Protein AF-A0A183PLY2-F1 (afdb_monomer_lite)

pLDDT: mean 91.71, std 5.49, range [69.56, 98.25]

Foldseek 3Di:
DQPDDDPDNVDGDDDPPPVVVVQVVVCVVVVHHDDDPVVLVVQVVVCVVVVHDRDDDPDDD

Secondary structure (DSSP, 8-state):
-TTSPPSSTTS----TTHHHHHHHHHHHHHTS----HHHHHHHHHHHHHHT-PPPPP----

InterPro domains:
  IPR003767 Malate/L-lactate dehydrogenase-like [PTHR11091] (1-58)
  IPR036111 Malate/L-sulfolactate/L-lactate dehydrogenase-like superfamily [SSF89733] (1-56)

Sequence (61 aa):
MRNLPPVDNQKPVVVPGDFEREHMTECDELGGIPYPPVLIESLNRLADQLKVDKMKIIKIL

Structure (mmCIF, N/CA/C/O backbone):
data_AF-A0A183PLY2-F1
#
_entry.id   AF-A0A183PLY2-F1
#
loop_
_atom_site.group_PDB
_atom_site.id
_atom_site.type_symbol
_atom_site.label_atom_id
_atom_site.label_alt_id
_atom_site.label_comp_i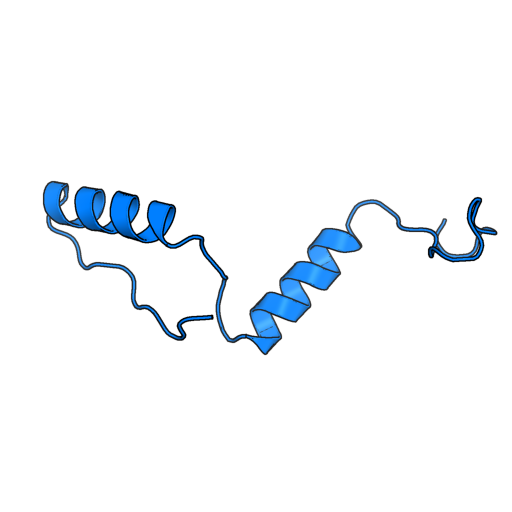d
_atom_site.label_asym_id
_atom_site.label_entity_id
_atom_site.label_seq_id
_atom_site.pdbx_PDB_ins_code
_atom_site.Cartn_x
_atom_site.Cartn_y
_atom_site.Cartn_z
_atom_site.occupancy
_atom_site.B_iso_or_equiv
_atom_site.auth_seq_id
_atom_site.auth_comp_id
_atom_site.auth_asym_id
_atom_site.auth_atom_id
_atom_site.pdbx_PDB_model_num
ATOM 1 N N . MET A 1 1 ? 9.251 6.278 -28.268 1.00 75.25 1 MET A N 1
ATOM 2 C CA . MET A 1 1 ? 10.473 6.165 -27.440 1.00 75.25 1 MET A CA 1
ATOM 3 C C . MET A 1 1 ? 10.785 4.732 -27.012 1.00 75.25 1 MET A C 1
ATOM 5 O O . MET A 1 1 ? 11.954 4.396 -27.033 1.00 75.25 1 MET A O 1
ATOM 9 N N . ARG A 1 2 ? 9.793 3.870 -26.730 1.00 80.19 2 ARG A N 1
ATOM 10 C CA . ARG A 1 2 ? 10.016 2.465 -26.313 1.00 80.19 2 ARG A CA 1
ATOM 11 C C . ARG A 1 2 ? 10.843 1.590 -27.281 1.00 80.19 2 ARG A C 1
ATOM 13 O O . ARG A 1 2 ? 11.467 0.643 -26.84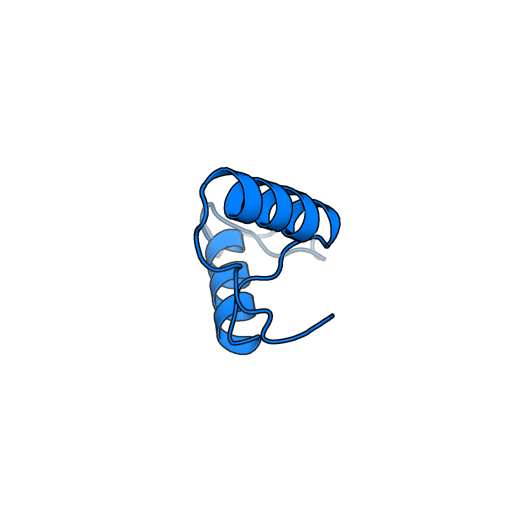0 1.00 80.19 2 ARG A O 1
ATOM 20 N N . ASN A 1 3 ? 10.890 1.923 -28.576 1.00 82.62 3 ASN A N 1
ATOM 21 C CA . ASN A 1 3 ? 11.597 1.137 -29.606 1.00 82.62 3 ASN A CA 1
ATOM 22 C C . ASN A 1 3 ? 13.045 1.606 -29.870 1.00 82.62 3 ASN A C 1
ATOM 24 O O . ASN A 1 3 ? 13.617 1.272 -30.904 1.00 82.62 3 ASN A O 1
ATOM 28 N N . LEU A 1 4 ? 13.610 2.451 -29.003 1.00 87.62 4 LEU A N 1
ATOM 29 C CA . LEU A 1 4 ? 15.009 2.875 -29.102 1.00 87.62 4 LEU A CA 1
ATOM 30 C C . LEU A 1 4 ? 15.930 1.825 -28.460 1.00 87.62 4 LEU A C 1
ATOM 32 O O . LEU A 1 4 ? 15.482 1.095 -27.576 1.00 87.62 4 LEU A O 1
ATOM 36 N N . PRO A 1 5 ? 17.207 1.739 -28.873 1.00 87.12 5 PRO A N 1
ATOM 37 C CA . PRO A 1 5 ? 18.159 0.859 -28.209 1.00 87.12 5 PRO A CA 1
ATOM 38 C C . PRO A 1 5 ? 18.348 1.290 -26.743 1.00 87.12 5 PRO A C 1
ATOM 40 O O . PRO A 1 5 ? 18.520 2.487 -26.483 1.00 87.12 5 PRO A O 1
ATOM 43 N N . PRO A 1 6 ? 18.313 0.351 -25.782 1.00 88.62 6 PRO A N 1
ATOM 44 C CA . PRO A 1 6 ? 18.602 0.666 -24.393 1.00 88.62 6 PRO A CA 1
ATOM 45 C C . PRO A 1 6 ? 20.093 0.966 -24.206 1.00 88.62 6 PRO A C 1
ATOM 47 O O . PRO A 1 6 ? 20.948 0.433 -24.909 1.00 88.62 6 PRO A O 1
ATOM 50 N N . VAL A 1 7 ? 20.408 1.826 -23.236 1.00 89.31 7 VAL A N 1
ATOM 51 C CA . VAL A 1 7 ? 21.801 2.119 -22.846 1.00 89.31 7 VAL A CA 1
ATOM 52 C C . VAL A 1 7 ? 22.429 0.923 -22.122 1.00 89.31 7 VAL A C 1
ATOM 54 O O . VAL A 1 7 ? 23.616 0.655 -22.276 1.00 89.31 7 VAL A O 1
ATOM 57 N N . ASP A 1 8 ? 21.621 0.197 -21.350 1.00 89.81 8 ASP A N 1
ATOM 58 C CA . ASP A 1 8 ? 21.989 -1.044 -20.676 1.00 89.81 8 ASP A CA 1
ATOM 59 C C . ASP A 1 8 ? 21.211 -2.197 -21.317 1.00 89.81 8 ASP A C 1
ATOM 61 O O . ASP A 1 8 ? 19.988 -2.250 -21.216 1.00 89.81 8 ASP A O 1
ATOM 65 N N . ASN A 1 9 ? 21.910 -3.137 -21.955 1.00 86.94 9 ASN A N 1
ATOM 66 C CA . ASN A 1 9 ? 21.289 -4.275 -22.641 1.00 86.94 9 ASN A CA 1
ATOM 67 C C . ASN A 1 9 ? 20.513 -5.214 -21.700 1.00 86.94 9 ASN A C 1
ATOM 69 O O . ASN A 1 9 ? 19.768 -6.066 -22.182 1.00 86.94 9 ASN A O 1
ATOM 73 N N . GLN A 1 10 ? 20.684 -5.088 -20.380 1.00 90.31 10 GLN A N 1
ATOM 74 C CA . GLN A 1 10 ? 19.933 -5.867 -19.392 1.00 90.31 10 GLN A CA 1
ATOM 75 C C . GLN A 1 10 ? 18.597 -5.221 -19.002 1.00 90.31 10 GLN A C 1
ATOM 77 O O . GLN A 1 10 ? 17.803 -5.856 -18.309 1.00 90.31 10 GLN A O 1
ATOM 82 N N . LYS A 1 11 ? 18.337 -3.971 -19.410 1.00 85.62 11 LYS A N 1
ATOM 83 C CA . LYS A 1 11 ? 17.152 -3.210 -18.991 1.00 85.62 11 LYS A CA 1
ATOM 84 C C . LYS A 1 11 ? 16.383 -2.671 -20.198 1.00 85.62 11 LYS A C 1
ATOM 86 O O . LYS A 1 11 ? 16.994 -2.146 -21.127 1.00 85.62 11 LYS A O 1
ATOM 91 N N . PRO A 1 12 ? 15.044 -2.754 -20.202 1.00 87.12 12 PRO A N 1
ATOM 92 C CA . PRO A 1 12 ? 14.249 -2.192 -21.284 1.00 87.12 12 PRO A CA 1
ATOM 93 C C . PRO A 1 12 ? 14.256 -0.658 -21.245 1.00 87.12 12 PRO A C 1
ATOM 95 O O . PRO A 1 12 ? 14.468 -0.037 -20.201 1.00 87.12 12 PRO A O 1
ATOM 98 N N . VAL A 1 13 ? 13.970 -0.029 -22.389 1.00 89.19 13 VAL A N 1
ATOM 99 C CA . VAL A 1 13 ? 13.675 1.408 -22.427 1.00 89.19 13 VAL A CA 1
ATOM 100 C C . VAL A 1 13 ? 12.287 1.636 -21.844 1.00 89.19 13 VAL A C 1
ATOM 102 O O . VAL A 1 13 ? 11.278 1.339 -22.481 1.00 89.19 13 VAL A O 1
ATOM 105 N N . VAL A 1 14 ? 12.253 2.206 -20.646 1.00 91.06 14 VAL A N 1
ATOM 106 C CA . VAL A 1 14 ? 11.024 2.630 -19.974 1.00 91.06 14 VAL A CA 1
ATOM 107 C C . VAL A 1 14 ? 10.683 4.067 -20.353 1.00 91.06 14 VAL A C 1
ATOM 109 O O . VAL A 1 14 ? 11.570 4.911 -20.514 1.00 91.06 14 VAL A O 1
ATOM 112 N N . VAL A 1 15 ? 9.394 4.364 -20.505 1.00 90.19 15 VAL A N 1
ATOM 113 C CA . VAL A 1 15 ? 8.913 5.747 -20.633 1.00 90.19 15 VAL A CA 1
ATOM 114 C C . VAL A 1 15 ? 8.029 6.112 -19.439 1.00 90.19 15 VAL A C 1
ATOM 116 O O . VAL A 1 15 ? 7.508 5.214 -18.774 1.00 90.19 15 VAL A O 1
ATOM 119 N N . P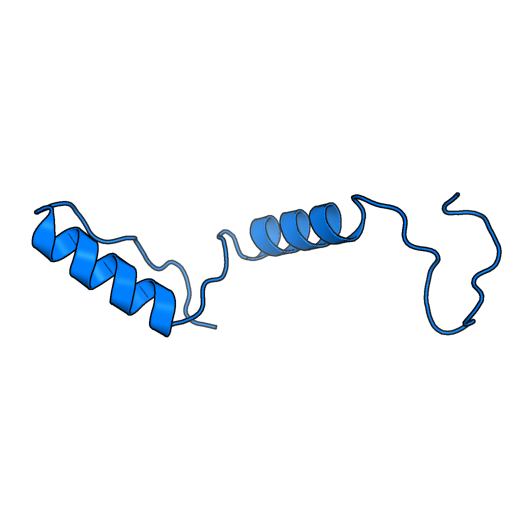RO A 1 16 ? 7.822 7.414 -19.162 1.00 91.25 16 PRO A N 1
ATOM 120 C CA . PRO A 1 16 ? 6.920 7.833 -18.093 1.00 91.25 16 PRO A CA 1
ATOM 121 C C . PRO A 1 16 ? 5.544 7.163 -18.229 1.00 91.25 16 PRO A C 1
ATOM 123 O O . PRO A 1 16 ? 4.957 7.181 -19.317 1.00 91.25 16 PRO A O 1
ATOM 126 N N . GLY A 1 17 ? 5.049 6.555 -17.148 1.00 91.00 17 GLY A N 1
ATOM 127 C CA . GLY A 1 17 ? 3.789 5.808 -17.121 1.00 91.00 17 GLY A CA 1
ATOM 128 C C . GLY A 1 17 ? 3.915 4.284 -17.242 1.00 91.00 17 GLY A C 1
ATOM 129 O O . GLY A 1 17 ? 2.924 3.595 -17.005 1.00 91.00 17 GLY A O 1
ATOM 130 N N . ASP A 1 18 ? 5.074 3.734 -17.633 1.00 92.50 18 ASP A N 1
ATOM 131 C CA . ASP A 1 18 ? 5.239 2.272 -17.732 1.00 92.50 18 ASP A CA 1
ATOM 132 C C . ASP A 1 18 ? 5.256 1.608 -16.347 1.00 92.50 18 ASP A C 1
ATOM 134 O O . ASP A 1 18 ? 4.529 0.640 -16.138 1.00 92.50 18 ASP A O 1
ATOM 138 N N . PHE A 1 19 ? 5.982 2.178 -15.381 1.00 92.56 19 PHE A N 1
ATOM 139 C CA . PHE A 1 19 ? 6.020 1.663 -14.007 1.00 92.56 19 PHE A CA 1
ATOM 140 C C . PHE A 1 19 ? 4.653 1.723 -13.327 1.00 92.56 19 PHE A C 1
ATOM 142 O O . PHE A 1 19 ? 4.250 0.781 -12.650 1.00 92.56 19 PHE A O 1
ATOM 149 N N . GLU A 1 20 ? 3.903 2.804 -13.533 1.00 94.00 20 GLU A N 1
ATOM 150 C CA . GLU A 1 20 ? 2.554 2.931 -12.990 1.00 94.00 20 GLU A CA 1
ATOM 151 C C . GLU A 1 20 ? 1.606 1.896 -13.607 1.00 94.00 20 GLU A C 1
ATOM 153 O O . GLU A 1 20 ? 0.762 1.345 -12.905 1.00 94.00 20 GLU A O 1
ATOM 158 N N . ARG A 1 21 ? 1.753 1.586 -14.904 1.00 93.94 21 ARG A N 1
ATOM 159 C CA . ARG A 1 21 ? 0.963 0.535 -15.564 1.00 93.94 21 ARG A CA 1
ATOM 160 C C . ARG A 1 21 ? 1.298 -0.854 -15.029 1.00 93.94 21 ARG A C 1
ATOM 162 O O . ARG A 1 21 ? 0.378 -1.639 -14.798 1.00 93.94 21 ARG A O 1
ATOM 169 N N . GLU A 1 22 ? 2.579 -1.153 -14.848 1.00 94.12 22 GLU A N 1
ATOM 170 C CA . GLU A 1 22 ? 3.022 -2.410 -14.240 1.00 94.12 22 GLU A CA 1
ATOM 171 C C . GLU A 1 22 ? 2.461 -2.546 -12.822 1.00 94.12 22 GLU A C 1
ATOM 173 O O . GLU A 1 22 ? 1.847 -3.561 -12.506 1.00 94.12 22 GLU A O 1
ATOM 178 N N . HIS A 1 23 ? 2.552 -1.491 -12.009 1.00 94.06 23 HIS A N 1
ATOM 179 C CA . HIS A 1 23 ? 2.030 -1.510 -10.646 1.00 94.06 23 HIS A CA 1
ATOM 180 C C . HIS A 1 23 ? 0.498 -1.628 -10.581 1.00 94.06 23 HIS A C 1
ATOM 182 O O . HIS A 1 23 ? -0.029 -2.331 -9.722 1.00 94.06 23 HIS A O 1
ATOM 188 N N . MET A 1 24 ? -0.241 -0.984 -11.495 1.00 94.94 24 MET A N 1
ATOM 189 C CA . MET A 1 24 ? -1.694 -1.185 -11.603 1.00 94.94 24 MET A CA 1
ATOM 190 C C . MET A 1 24 ? -2.032 -2.642 -11.933 1.00 94.94 24 MET A C 1
ATOM 192 O O . MET A 1 24 ? -2.932 -3.204 -11.320 1.00 94.94 24 MET A O 1
ATOM 196 N N . THR A 1 25 ? -1.273 -3.264 -12.840 1.00 95.62 25 THR A N 1
ATOM 197 C CA . THR A 1 25 ? -1.461 -4.677 -13.206 1.00 95.62 25 THR A CA 1
ATOM 198 C C . THR A 1 25 ? -1.189 -5.591 -12.010 1.00 95.62 25 THR A C 1
ATOM 200 O O . THR A 1 25 ? -1.990 -6.470 -11.717 1.00 95.62 25 THR A O 1
ATOM 203 N N . GLU A 1 26 ? -0.110 -5.337 -11.265 1.00 93.88 26 GLU A N 1
ATOM 204 C CA . GLU A 1 26 ? 0.195 -6.045 -10.016 1.00 93.88 26 GLU A CA 1
ATOM 205 C C . GLU A 1 26 ? -0.946 -5.910 -8.991 1.00 93.88 26 GLU A C 1
ATOM 207 O O . GLU A 1 26 ? -1.374 -6.901 -8.402 1.00 93.88 26 GLU A O 1
ATOM 212 N N . CYS A 1 27 ? -1.478 -4.700 -8.788 1.00 93.12 27 CYS A N 1
ATOM 213 C CA . CYS A 1 27 ? -2.599 -4.474 -7.869 1.00 93.12 27 CYS A CA 1
ATOM 214 C C . CYS A 1 27 ? -3.873 -5.211 -8.311 1.00 93.12 27 CYS A C 1
ATOM 216 O O . CYS A 1 27 ? -4.579 -5.777 -7.468 1.00 93.12 27 CYS A O 1
ATOM 218 N N . ASP A 1 28 ? -4.158 -5.224 -9.616 1.00 94.12 28 ASP A N 1
ATOM 219 C CA . ASP A 1 28 ? -5.285 -5.961 -10.190 1.00 94.12 28 ASP A CA 1
ATOM 220 C C . ASP A 1 28 ? -5.125 -7.475 -9.961 1.00 94.12 28 ASP A C 1
ATOM 222 O O . ASP A 1 28 ? -6.073 -8.144 -9.542 1.00 94.12 28 ASP A O 1
ATOM 226 N N . GLU A 1 29 ? -3.916 -8.015 -10.151 1.00 93.38 29 GLU A N 1
ATOM 227 C CA . GLU A 1 29 ? -3.588 -9.430 -9.917 1.00 93.38 29 GLU A CA 1
ATOM 228 C C . GLU A 1 29 ? -3.641 -9.823 -8.433 1.00 93.38 29 GLU A C 1
ATOM 230 O O . GLU A 1 29 ? -4.098 -10.917 -8.086 1.00 93.38 29 GLU A O 1
ATOM 235 N N . LEU A 1 30 ? -3.208 -8.934 -7.536 1.00 91.62 30 LEU A N 1
ATOM 236 C CA . LEU A 1 30 ? -3.302 -9.129 -6.087 1.00 91.62 30 LEU A CA 1
ATOM 237 C C . LEU A 1 30 ? -4.746 -9.031 -5.569 1.00 91.62 30 LEU A C 1
ATOM 239 O O . LEU A 1 30 ? -5.023 -9.480 -4.452 1.00 91.62 30 LEU A O 1
AT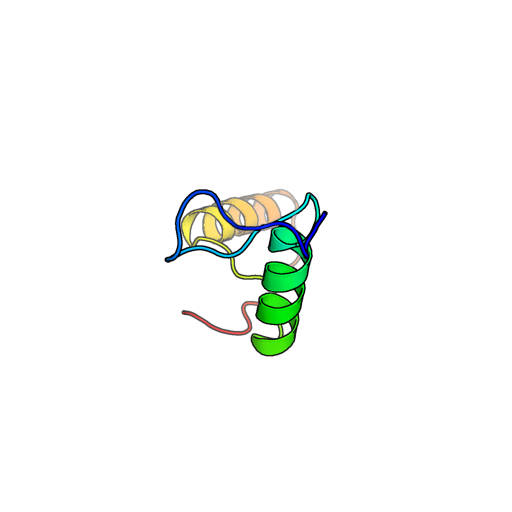OM 243 N N . GLY A 1 31 ? -5.660 -8.454 -6.358 1.00 91.44 31 GLY A N 1
ATOM 244 C CA . GLY A 1 31 ? -7.038 -8.170 -5.954 1.00 91.44 31 GLY A CA 1
ATOM 245 C C . GLY A 1 31 ? -7.136 -7.063 -4.899 1.00 91.44 31 GLY A C 1
ATOM 246 O O . GLY A 1 31 ? -8.102 -7.021 -4.132 1.00 91.44 31 GLY A O 1
ATOM 247 N N . GLY A 1 32 ? -6.124 -6.198 -4.815 1.00 91.81 32 GLY A N 1
ATOM 248 C CA . GLY A 1 32 ? -6.018 -5.143 -3.813 1.00 91.81 32 GLY A CA 1
ATOM 249 C C . GLY A 1 32 ? -4.682 -4.403 -3.873 1.00 91.81 32 GLY A C 1
ATOM 250 O O . GLY A 1 32 ? -3.739 -4.835 -4.527 1.00 91.81 32 GLY A O 1
ATOM 251 N N . ILE A 1 33 ? -4.601 -3.280 -3.159 1.00 92.50 33 ILE A N 1
ATOM 252 C CA . ILE A 1 33 ? -3.405 -2.431 -3.128 1.00 92.50 33 ILE A CA 1
ATOM 253 C C . ILE A 1 33 ? -2.534 -2.826 -1.927 1.00 92.50 33 ILE A C 1
ATOM 255 O O . ILE A 1 33 ? -3.033 -2.819 -0.794 1.00 92.50 33 ILE A O 1
ATOM 259 N N . PRO A 1 34 ? -1.246 -3.154 -2.130 1.00 92.94 34 PRO A N 1
ATOM 260 C CA . PRO A 1 34 ? -0.351 -3.488 -1.035 1.00 92.94 34 PRO A CA 1
ATOM 261 C C . PRO A 1 34 ? 0.015 -2.236 -0.232 1.00 92.94 34 PRO A C 1
ATOM 263 O O . PRO A 1 34 ? 0.413 -1.208 -0.779 1.00 92.94 34 PRO A O 1
ATOM 266 N N . TYR A 1 35 ? -0.065 -2.343 1.094 1.00 93.19 35 TYR A N 1
ATOM 267 C CA . TYR A 1 35 ? 0.380 -1.301 2.013 1.00 93.19 35 TYR A CA 1
ATOM 268 C C . TYR A 1 35 ? 1.339 -1.866 3.063 1.00 93.19 35 TYR A C 1
ATOM 270 O O . TYR A 1 35 ? 1.119 -2.972 3.562 1.00 93.19 35 TYR A O 1
ATOM 278 N N . PRO A 1 36 ? 2.368 -1.101 3.468 1.00 92.94 36 PRO A N 1
ATOM 279 C CA . PRO A 1 36 ? 3.226 -1.483 4.582 1.00 92.94 36 PRO A CA 1
ATOM 280 C C . PRO A 1 36 ? 2.433 -1.633 5.896 1.00 92.94 36 PRO A C 1
ATOM 282 O O . PRO A 1 36 ? 1.560 -0.800 6.166 1.00 92.94 36 PRO A O 1
ATOM 285 N N . PRO A 1 37 ? 2.774 -2.599 6.774 1.00 92.50 37 PRO A N 1
ATOM 286 C CA . PRO A 1 37 ? 2.064 -2.814 8.041 1.00 92.50 37 PRO A CA 1
ATOM 287 C C . PRO A 1 37 ? 1.968 -1.560 8.921 1.00 92.50 37 PRO A C 1
ATOM 289 O O . PRO A 1 37 ? 0.905 -1.246 9.450 1.00 92.50 37 PRO A O 1
ATOM 292 N N . VAL A 1 38 ? 3.047 -0.773 8.989 1.00 95.38 38 VAL A N 1
ATOM 293 C CA . VAL A 1 38 ? 3.101 0.482 9.762 1.00 95.38 38 VAL A CA 1
ATOM 294 C C . VAL A 1 38 ? 2.060 1.514 9.306 1.00 95.38 38 VAL A C 1
ATOM 296 O O . VAL A 1 38 ? 1.524 2.273 10.116 1.00 95.38 38 VAL A O 1
ATOM 299 N N . LEU A 1 39 ? 1.730 1.542 8.010 1.00 94.75 39 LEU A N 1
ATOM 300 C CA . LEU A 1 39 ? 0.710 2.445 7.485 1.00 94.75 39 LEU A CA 1
ATOM 301 C C . LEU A 1 39 ? -0.689 1.976 7.894 1.00 94.75 39 LEU A C 1
ATOM 303 O O . LEU A 1 39 ? -1.506 2.795 8.312 1.00 94.75 39 LEU A O 1
ATOM 307 N N . ILE A 1 40 ? -0.942 0.666 7.840 1.00 95.00 40 ILE A N 1
ATOM 308 C CA . ILE A 1 40 ? -2.203 0.068 8.293 1.00 95.00 40 ILE A CA 1
ATOM 309 C C . ILE A 1 40 ? -2.441 0.360 9.779 1.00 95.00 40 ILE A C 1
ATOM 311 O O . ILE A 1 40 ? -3.540 0.762 10.158 1.00 95.00 40 ILE A O 1
ATOM 315 N N . GLU A 1 41 ? -1.413 0.238 10.619 1.00 95.25 41 GLU A N 1
ATOM 316 C CA . GLU A 1 41 ? -1.492 0.582 12.045 1.00 95.25 41 GLU A CA 1
ATOM 317 C C . GLU A 1 41 ? -1.849 2.057 12.267 1.00 95.25 41 GLU A C 1
ATOM 319 O O . GLU A 1 41 ? -2.744 2.377 13.056 1.00 95.25 41 GLU A O 1
ATOM 324 N N . SER A 1 42 ? -1.191 2.961 11.535 1.00 97.06 42 SER A N 1
ATOM 325 C CA . SER A 1 42 ? -1.472 4.396 11.615 1.00 97.06 42 SER A CA 1
ATOM 326 C C . SER A 1 42 ? -2.913 4.722 11.202 1.00 97.06 42 SER A C 1
ATOM 328 O O . SER A 1 42 ? -3.599 5.479 11.894 1.00 97.06 42 SER A O 1
ATOM 330 N N . LEU A 1 43 ? -3.398 4.104 10.120 1.00 96.56 43 LEU A N 1
ATOM 331 C CA . LEU A 1 43 ? -4.761 4.289 9.617 1.00 96.56 43 LEU A CA 1
ATOM 332 C C . LEU A 1 43 ? -5.811 3.691 10.558 1.00 96.56 43 LEU A C 1
ATOM 334 O O . LEU A 1 43 ? -6.857 4.301 10.761 1.00 96.56 43 LEU A O 1
ATOM 338 N N . ASN A 1 44 ? -5.523 2.559 11.201 1.00 96.56 44 ASN A N 1
ATOM 339 C CA . ASN A 1 44 ? -6.404 1.976 12.213 1.00 96.56 44 ASN A CA 1
ATOM 340 C C . ASN A 1 44 ? -6.562 2.895 13.426 1.00 96.56 44 ASN A C 1
ATOM 342 O O . ASN A 1 44 ? -7.681 3.096 13.896 1.00 96.56 44 ASN A O 1
ATOM 346 N N . ARG A 1 45 ? -5.464 3.496 13.899 1.00 97.56 45 ARG A N 1
ATOM 347 C CA . ARG A 1 45 ? -5.510 4.482 14.986 1.00 97.56 45 ARG A CA 1
ATOM 348 C C . ARG A 1 45 ? -6.316 5.719 14.586 1.00 97.56 45 ARG A C 1
ATOM 350 O O . ARG A 1 45 ? -7.081 6.231 15.398 1.00 97.56 45 ARG A O 1
ATOM 357 N N . LEU A 1 46 ? -6.169 6.186 13.345 1.00 97.62 46 LEU A N 1
ATOM 358 C CA . LEU A 1 46 ? -6.961 7.301 12.825 1.00 97.62 46 LEU A CA 1
ATOM 359 C C . LEU A 1 46 ? -8.457 6.949 12.761 1.00 97.62 46 LEU A C 1
ATOM 361 O O . LEU A 1 46 ? -9.292 7.754 13.168 1.00 97.62 46 LEU A O 1
ATOM 365 N N . ALA A 1 47 ? -8.796 5.741 12.306 1.00 9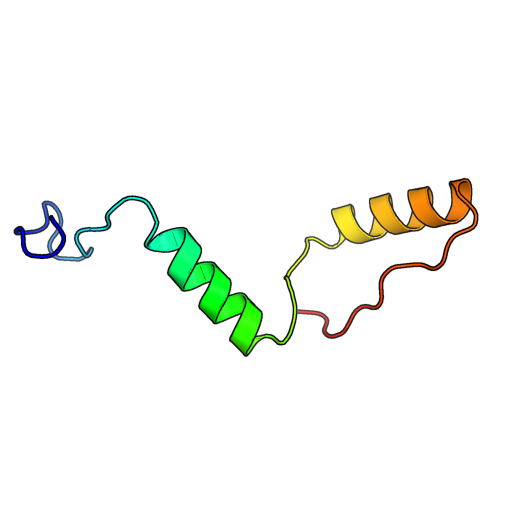8.00 47 ALA A N 1
ATOM 366 C CA . ALA A 1 47 ? -10.174 5.257 12.265 1.00 98.00 47 ALA A CA 1
ATOM 367 C C . ALA A 1 47 ? -10.806 5.207 13.667 1.00 98.00 47 ALA A C 1
ATOM 369 O O . ALA A 1 47 ? -11.936 5.664 13.845 1.00 98.00 47 ALA A O 1
ATOM 370 N N . ASP A 1 48 ? -10.047 4.762 14.676 1.00 98.00 48 ASP A N 1
ATOM 371 C CA . ASP A 1 48 ? -10.483 4.759 16.078 1.00 98.00 48 ASP A CA 1
ATOM 372 C C . ASP A 1 48 ? -10.776 6.184 16.591 1.00 98.00 48 ASP A C 1
ATOM 374 O O . ASP A 1 48 ? -11.778 6.408 17.273 1.00 98.00 48 ASP A O 1
ATOM 378 N N . GLN A 1 49 ? -9.945 7.171 16.229 1.00 98.25 49 GLN A N 1
ATOM 379 C CA . GLN A 1 49 ? -10.158 8.576 16.608 1.00 98.25 49 GLN A CA 1
ATOM 380 C C . GLN A 1 49 ? -11.404 9.177 15.952 1.00 98.25 49 GLN A C 1
ATOM 382 O O . GLN A 1 49 ? -12.143 9.929 16.591 1.00 98.25 49 GLN A O 1
ATOM 387 N N . LEU A 1 50 ? -11.634 8.845 14.681 1.00 98.00 50 LEU A N 1
ATOM 388 C CA . LEU A 1 50 ? -12.760 9.350 13.897 1.00 98.00 50 LEU A CA 1
ATOM 389 C C . LEU A 1 50 ? -14.049 8.538 14.097 1.00 98.00 50 LEU A C 1
ATOM 391 O O . LEU A 1 50 ? -15.099 8.954 13.612 1.00 98.00 50 LEU A O 1
ATOM 395 N N . LYS A 1 51 ? -13.987 7.421 14.836 1.00 97.50 51 LYS A N 1
ATOM 396 C CA . LYS A 1 51 ? -15.091 6.472 15.062 1.00 97.50 51 LYS A CA 1
ATOM 397 C C . LYS A 1 51 ? -15.696 5.945 13.756 1.00 97.50 51 LYS A C 1
ATOM 399 O O . LYS A 1 51 ? -16.916 5.870 13.616 1.00 97.50 51 LYS A O 1
ATOM 404 N N . VAL A 1 52 ? -14.832 5.592 12.809 1.00 97.88 52 VAL A N 1
ATOM 405 C CA . VAL A 1 52 ? -15.208 4.972 11.530 1.00 97.88 52 VAL A CA 1
ATOM 406 C C . VAL A 1 52 ? -14.672 3.547 11.449 1.00 97.88 52 VAL A C 1
ATOM 408 O O . VAL A 1 52 ? -13.762 3.168 12.189 1.00 97.88 52 VAL A O 1
ATOM 411 N N . ASP A 1 53 ? -15.226 2.758 10.535 1.00 97.56 53 ASP A N 1
ATOM 412 C CA . ASP A 1 53 ? -14.771 1.390 10.315 1.00 97.56 53 ASP A CA 1
ATOM 413 C C . ASP A 1 53 ? -13.330 1.347 9.782 1.00 97.56 53 ASP A C 1
ATOM 415 O O . ASP A 1 53 ? -12.911 2.161 8.955 1.00 97.56 53 ASP A O 1
ATOM 419 N N . LYS A 1 54 ? -12.568 0.357 10.255 1.00 95.69 54 LYS A N 1
ATOM 420 C CA . LYS A 1 54 ? -11.190 0.099 9.819 1.00 95.69 54 LYS A CA 1
ATOM 421 C C . LYS A 1 54 ? -11.160 -0.478 8.405 1.00 95.69 54 LYS A C 1
ATOM 423 O O . LYS A 1 54 ? -12.100 -1.139 7.961 1.00 95.69 54 LYS A O 1
ATOM 428 N N . MET A 1 55 ? -10.043 -0.274 7.708 1.00 92.19 55 MET A N 1
ATOM 429 C CA . MET A 1 55 ? -9.850 -0.848 6.376 1.00 92.19 55 MET A CA 1
ATOM 430 C C . MET A 1 55 ? -9.833 -2.379 6.437 1.00 92.19 55 MET A C 1
ATOM 432 O O . MET A 1 55 ? -9.230 -2.978 7.329 1.00 92.19 55 MET A O 1
ATOM 436 N N . LYS A 1 56 ? -10.475 -3.019 5.458 1.00 91.81 56 LYS A N 1
ATOM 437 C CA . LYS A 1 56 ? -10.484 -4.479 5.328 1.00 91.81 56 LYS A CA 1
ATOM 438 C C . LYS A 1 56 ? -9.174 -4.946 4.699 1.00 91.81 56 LYS A C 1
ATOM 440 O O . LYS A 1 56 ? -8.823 -4.502 3.611 1.00 91.81 56 LYS A O 1
ATOM 445 N N . ILE A 1 57 ? -8.482 -5.864 5.365 1.00 91.38 57 ILE A N 1
ATOM 446 C CA . ILE A 1 57 ? -7.254 -6.482 4.855 1.00 91.38 57 ILE A CA 1
ATOM 447 C C . ILE A 1 57 ? -7.641 -7.767 4.120 1.00 91.38 57 ILE A C 1
ATOM 449 O O . ILE A 1 57 ? -8.199 -8.677 4.728 1.00 91.38 57 ILE A O 1
ATOM 453 N N . ILE A 1 58 ? -7.369 -7.823 2.814 1.00 87.94 58 ILE A N 1
ATOM 454 C CA . ILE A 1 58 ? -7.735 -8.960 1.949 1.00 87.94 58 ILE A CA 1
ATOM 455 C C . ILE A 1 58 ? -6.674 -10.070 2.025 1.00 87.94 58 ILE A C 1
ATOM 457 O O . ILE A 1 58 ? -7.011 -11.252 2.031 1.00 87.94 58 ILE A O 1
ATOM 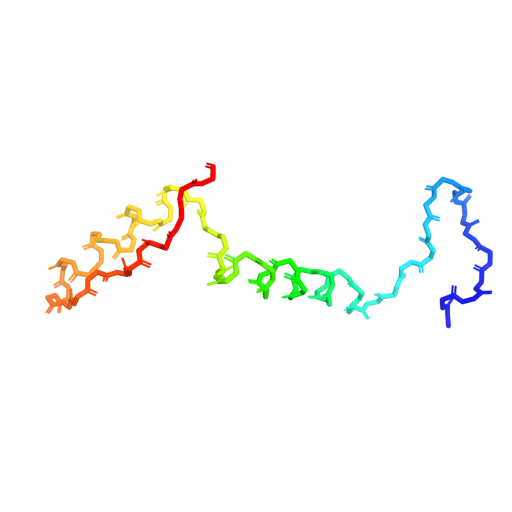461 N N . LYS A 1 59 ? -5.391 -9.697 2.115 1.00 84.75 59 LYS A N 1
ATOM 462 C CA . LYS A 1 59 ? -4.251 -10.620 2.150 1.00 84.75 59 LYS A CA 1
ATOM 463 C C . LYS A 1 59 ? -3.094 -10.012 2.947 1.00 84.75 59 LYS A C 1
ATOM 465 O O . LYS A 1 59 ? -2.888 -8.803 2.898 1.00 84.75 59 LYS A O 1
ATOM 470 N N . ILE A 1 60 ? -2.351 -10.855 3.663 1.00 81.38 60 ILE A N 1
ATOM 471 C CA . ILE A 1 60 ? -1.067 -10.508 4.288 1.00 81.38 60 ILE A CA 1
ATOM 472 C C . ILE A 1 60 ? 0.020 -11.131 3.407 1.00 81.38 60 ILE A C 1
ATOM 474 O O . ILE A 1 60 ? -0.051 -12.330 3.125 1.00 81.38 60 ILE A O 1
ATOM 478 N N . LEU A 1 61 ? 0.940 -10.300 2.914 1.00 69.56 61 LEU A N 1
ATOM 479 C CA . LEU A 1 61 ? 2.065 -10.688 2.058 1.00 69.56 61 LEU A CA 1
ATOM 480 C C . LEU A 1 61 ? 3.342 -10.862 2.883 1.00 69.56 61 LEU A C 1
ATOM 482 O O . LEU A 1 61 ? 3.494 -10.115 3.877 1.00 69.56 61 LEU A O 1
#

Radius of gyration: 18.06 Å; chains: 1; bounding box: 37×20×46 Å

Organism: NCBI:txid31246